Protein AF-Q6Y9U2-F1 (afdb_monomer)

Nearest PDB structures (foldseek):
  5zkt-assembly1_A  TM=9.151E-01  e=1.438E-03  Oryza sativa Japonica Group
  7vp2-assembly1_B  TM=8.831E-01  e=1.770E-03  Arabidopsis thaliana
  7vp4-assembly3_J  TM=8.834E-01  e=1.770E-03  Arabidopsis thaliana
  7vp5-assembly1_B  TM=8.894E-01  e=1.897E-03  Arabidopsis thaliana
  7vp2-assembly1_A  TM=8.794E-01  e=1.770E-03  Arabidopsis thaliana

Structure (mmCIF, N/CA/C/O backbone):
data_AF-Q6Y9U2-F1
#
_entry.id   AF-Q6Y9U2-F1
#
loop_
_atom_site.group_PDB
_atom_site.id
_atom_site.type_symbol
_atom_site.label_atom_id
_atom_site.label_alt_id
_atom_site.label_comp_id
_atom_site.label_asym_id
_atom_site.label_entity_id
_atom_site.label_seq_id
_atom_site.pdbx_PDB_ins_code
_atom_site.Cartn_x
_atom_site.Cartn_y
_atom_site.Cartn_z
_atom_site.occupancy
_atom_site.B_iso_or_equiv
_atom_site.auth_seq_id
_atom_site.auth_comp_id
_atom_site.auth_asym_id
_atom_site.auth_atom_id
_atom_site.pdbx_PDB_model_num
ATOM 1 N N . VAL A 1 1 ? 11.173 -13.363 15.068 1.00 52.00 1 VAL A N 1
ATOM 2 C CA . VAL A 1 1 ? 9.995 -14.254 15.225 1.00 52.00 1 VAL A CA 1
ATOM 3 C C . VAL A 1 1 ? 8.893 -13.441 15.878 1.00 52.00 1 VAL A C 1
ATOM 5 O O . VAL A 1 1 ? 9.216 -12.627 16.733 1.00 52.00 1 VAL A O 1
ATOM 8 N N . THR A 1 2 ? 7.641 -13.560 15.430 1.00 80.56 2 THR A N 1
ATOM 9 C CA . THR A 1 2 ? 6.539 -12.840 16.097 1.00 80.56 2 THR A CA 1
ATOM 10 C C . THR A 1 2 ? 6.141 -13.589 17.365 1.00 80.56 2 THR A C 1
ATOM 12 O O . THR A 1 2 ? 6.376 -14.792 17.447 1.00 80.56 2 THR A O 1
ATOM 15 N N . ALA A 1 3 ? 5.483 -12.927 18.321 1.00 79.12 3 ALA A N 1
ATOM 16 C CA . ALA A 1 3 ? 4.954 -13.583 19.525 1.00 79.12 3 ALA A CA 1
ATOM 17 C C . ALA A 1 3 ? 4.007 -14.772 19.222 1.00 79.12 3 ALA A C 1
ATOM 19 O O . ALA A 1 3 ? 3.714 -15.569 20.103 1.00 79.12 3 ALA A O 1
ATOM 20 N N . ARG A 1 4 ? 3.550 -14.913 17.967 1.00 80.19 4 ARG A N 1
ATOM 21 C CA . ARG A 1 4 ? 2.697 -16.004 17.470 1.00 80.19 4 ARG A CA 1
ATOM 22 C C . ARG A 1 4 ? 3.445 -17.020 16.583 1.00 80.19 4 ARG A C 1
ATOM 24 O O . ARG A 1 4 ? 2.806 -17.770 15.856 1.00 80.19 4 ARG A O 1
ATOM 31 N N . GLY A 1 5 ? 4.781 -17.028 16.610 1.00 86.88 5 GLY A N 1
ATOM 32 C CA . GLY A 1 5 ? 5.630 -17.946 15.840 1.00 86.88 5 GLY A CA 1
ATOM 33 C C . GLY A 1 5 ? 6.149 -17.386 14.503 1.00 86.88 5 GLY A C 1
ATOM 34 O O . GLY A 1 5 ? 6.032 -16.179 14.228 1.00 86.88 5 GLY A O 1
ATOM 35 N N . PRO A 1 6 ? 6.799 -18.234 13.679 1.00 86.38 6 PRO A N 1
ATOM 36 C CA . PRO A 1 6 ? 7.241 -17.885 12.331 1.00 86.38 6 PRO A CA 1
ATOM 37 C C . PRO A 1 6 ? 6.039 -17.555 11.443 1.00 86.38 6 PRO A C 1
ATOM 39 O O . PRO A 1 6 ? 5.098 -18.337 11.342 1.00 86.38 6 PRO A O 1
ATOM 42 N N . ARG A 1 7 ? 6.066 -16.389 10.794 1.00 85.00 7 ARG A N 1
ATOM 43 C CA . ARG A 1 7 ? 5.017 -15.947 9.870 1.00 85.00 7 ARG A CA 1
ATOM 44 C C . ARG A 1 7 ? 5.578 -15.881 8.457 1.00 85.00 7 ARG A C 1
ATOM 46 O O . ARG A 1 7 ? 6.714 -15.439 8.277 1.00 85.00 7 ARG A O 1
ATOM 53 N N . ASP A 1 8 ? 4.780 -16.281 7.470 1.00 85.69 8 ASP A N 1
ATOM 54 C CA . ASP A 1 8 ? 5.116 -16.015 6.073 1.00 85.69 8 ASP A CA 1
ATOM 55 C C . ASP A 1 8 ? 5.157 -14.496 5.845 1.00 85.69 8 ASP A C 1
ATOM 57 O O . ASP A 1 8 ? 4.296 -13.753 6.320 1.00 85.69 8 ASP A O 1
ATOM 61 N N . ARG A 1 9 ? 6.202 -14.041 5.155 1.00 86.94 9 ARG A N 1
ATOM 62 C CA . ARG A 1 9 ? 6.431 -12.628 4.826 1.00 86.94 9 ARG A CA 1
ATOM 63 C C . ARG A 1 9 ? 5.861 -12.255 3.457 1.00 86.94 9 ARG A C 1
ATOM 65 O O . ARG A 1 9 ? 5.911 -11.087 3.082 1.00 86.94 9 ARG A O 1
ATOM 72 N N . ARG A 1 10 ? 5.372 -13.230 2.684 1.00 88.81 10 ARG A N 1
ATOM 73 C CA . ARG A 1 10 ? 4.794 -13.003 1.358 1.00 88.81 10 ARG A CA 1
ATOM 74 C C . ARG A 1 10 ? 3.345 -12.556 1.487 1.00 88.81 10 ARG A C 1
ATOM 76 O O . ARG A 1 10 ? 2.545 -13.186 2.171 1.00 88.81 10 ARG A O 1
ATOM 83 N N . VAL A 1 11 ? 3.001 -11.500 0.764 1.00 87.62 11 VAL A N 1
ATOM 84 C CA . VAL A 1 11 ? 1.619 -11.044 0.626 1.00 87.62 11 VAL A CA 1
ATOM 85 C C . VAL A 1 11 ? 1.103 -11.522 -0.726 1.00 87.62 11 VAL A C 1
ATOM 87 O O . VAL A 1 11 ? 1.713 -11.249 -1.758 1.00 87.62 11 VAL A O 1
ATOM 90 N N . ARG A 1 12 ? -0.009 -12.262 -0.728 1.00 93.44 12 ARG A N 1
ATOM 91 C CA . ARG A 1 12 ? -0.720 -12.639 -1.955 1.00 93.44 12 ARG A CA 1
ATOM 92 C C . ARG A 1 12 ? -1.834 -11.630 -2.189 1.00 93.44 12 ARG A C 1
ATOM 94 O O . ARG A 1 12 ? -2.740 -11.518 -1.370 1.00 93.44 12 ARG A O 1
ATOM 101 N N . LEU A 1 13 ? -1.743 -10.898 -3.292 1.00 89.69 13 LEU A N 1
ATOM 102 C CA . LEU A 1 13 ? -2.754 -9.932 -3.713 1.00 89.69 13 LEU A CA 1
ATOM 103 C C . LEU A 1 13 ? -3.648 -10.560 -4.784 1.00 89.69 13 LEU A C 1
ATOM 105 O O . LEU A 1 13 ? -3.187 -11.386 -5.573 1.00 89.69 13 LEU A O 1
ATOM 109 N N . SER A 1 14 ? -4.920 -10.160 -4.829 1.00 93.62 14 SER A N 1
ATOM 110 C CA . SER A 1 14 ? -5.774 -10.468 -5.979 1.00 93.62 14 SER A CA 1
ATOM 111 C C . SER A 1 14 ? -5.279 -9.717 -7.216 1.00 93.62 14 SER A C 1
ATOM 113 O O . SER A 1 14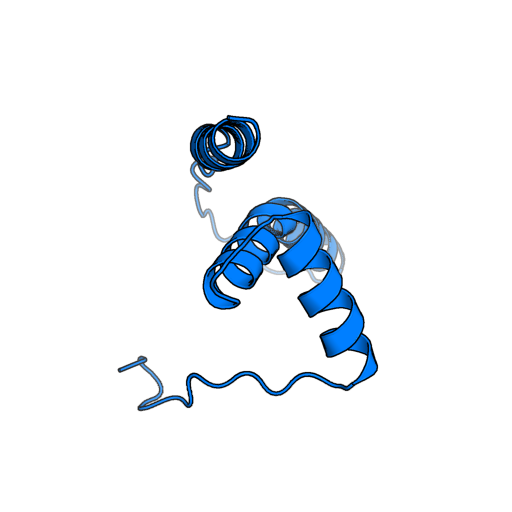 ? -4.592 -8.701 -7.101 1.00 93.62 14 SER A O 1
ATOM 115 N N . ILE A 1 15 ? -5.645 -10.196 -8.406 1.00 91.75 15 ILE A N 1
ATOM 116 C CA . ILE A 1 15 ? -5.192 -9.603 -9.670 1.00 91.75 15 ILE A CA 1
ATOM 117 C C . ILE A 1 15 ? -5.550 -8.114 -9.785 1.00 91.75 15 ILE A C 1
ATOM 119 O O . ILE A 1 15 ? -4.731 -7.307 -10.221 1.00 91.75 15 ILE A O 1
ATOM 123 N N . ASP A 1 16 ? -6.743 -7.729 -9.335 1.00 93.56 16 ASP A N 1
ATOM 124 C CA . ASP A 1 16 ? -7.215 -6.346 -9.416 1.00 93.56 16 ASP A CA 1
ATOM 125 C C . ASP A 1 16 ? -6.482 -5.427 -8.439 1.00 93.56 16 ASP A C 1
ATOM 127 O O . ASP A 1 16 ? -6.147 -4.289 -8.776 1.00 93.56 16 ASP A O 1
ATOM 131 N N . ILE A 1 17 ? -6.188 -5.924 -7.234 1.00 90.69 17 ILE A N 1
ATOM 132 C CA . ILE A 1 17 ? -5.425 -5.174 -6.231 1.00 90.69 17 ILE A CA 1
ATOM 133 C C . ILE A 1 17 ? -3.965 -5.065 -6.666 1.00 90.69 17 ILE A C 1
ATOM 135 O O . ILE A 1 17 ? -3.383 -3.990 -6.547 1.00 90.69 17 ILE A O 1
ATOM 139 N N . ALA A 1 18 ? -3.390 -6.132 -7.226 1.00 91.00 18 ALA A N 1
ATOM 140 C CA . ALA A 1 18 ? -2.025 -6.133 -7.739 1.00 91.00 18 ALA A CA 1
ATOM 141 C C . ALA A 1 18 ? -1.827 -5.056 -8.817 1.00 91.00 18 ALA A C 1
ATOM 143 O O . ALA A 1 18 ? -0.863 -4.301 -8.740 1.00 91.00 18 ALA A O 1
ATOM 144 N N . LYS A 1 19 ? -2.768 -4.905 -9.762 1.00 92.25 19 LYS A N 1
ATOM 145 C CA . LYS A 1 19 ? -2.714 -3.843 -10.786 1.00 92.25 19 LYS A CA 1
ATOM 146 C C . LYS A 1 19 ? -2.658 -2.442 -10.173 1.00 92.25 19 LYS A C 1
ATOM 148 O O . LYS A 1 19 ? -1.816 -1.637 -10.557 1.00 92.25 19 LYS A O 1
ATOM 153 N N . LYS A 1 20 ? -3.531 -2.158 -9.200 1.00 90.19 20 LYS A N 1
ATOM 154 C CA . LYS A 1 20 ? -3.555 -0.862 -8.499 1.00 90.19 20 LYS A CA 1
ATOM 155 C C . LYS A 1 20 ? -2.284 -0.638 -7.678 1.00 90.19 20 LYS A C 1
ATOM 157 O O . LYS A 1 20 ? -1.769 0.472 -7.636 1.00 90.19 20 LYS A O 1
ATOM 162 N N . PHE A 1 21 ? -1.783 -1.695 -7.046 1.00 90.31 21 PHE A N 1
ATOM 163 C CA . PHE A 1 21 ? -0.579 -1.660 -6.228 1.00 90.31 21 PHE A CA 1
ATOM 164 C C . PHE A 1 21 ? 0.678 -1.376 -7.057 1.00 90.31 21 PHE A C 1
ATOM 166 O O . PHE A 1 21 ? 1.443 -0.487 -6.697 1.00 90.31 21 PHE A O 1
ATOM 173 N N . PHE A 1 22 ? 0.875 -2.078 -8.177 1.00 88.50 22 PHE A N 1
ATOM 174 C CA . PHE A 1 22 ? 2.023 -1.834 -9.053 1.00 88.50 22 PHE A CA 1
ATOM 175 C C . PHE A 1 22 ? 1.931 -0.473 -9.746 1.00 88.50 22 PHE A C 1
ATOM 177 O O . PHE A 1 22 ? 2.924 0.239 -9.784 1.00 88.50 22 PHE A O 1
ATOM 184 N N . GLY A 1 23 ? 0.734 -0.033 -10.155 1.00 90.19 23 GLY A N 1
ATOM 185 C CA . GLY A 1 23 ? 0.556 1.333 -10.663 1.00 90.19 23 GLY A CA 1
ATOM 186 C C . GLY A 1 23 ? 0.916 2.410 -9.630 1.00 90.19 23 GLY A C 1
ATOM 187 O O . GLY A 1 23 ? 1.521 3.423 -9.971 1.00 90.19 23 GLY A O 1
ATOM 188 N N . LEU A 1 24 ? 0.603 2.181 -8.349 1.00 87.00 24 LEU A N 1
ATOM 189 C CA . LEU A 1 24 ? 1.040 3.056 -7.260 1.00 87.00 24 LEU A CA 1
ATOM 190 C C . LEU A 1 24 ? 2.561 2.997 -7.056 1.00 87.00 24 LEU A C 1
ATOM 192 O O . LEU A 1 24 ? 3.178 4.032 -6.827 1.00 87.00 24 LEU A O 1
ATOM 196 N N . GLN A 1 25 ? 3.164 1.809 -7.138 1.00 87.94 25 GLN A N 1
ATOM 197 C CA . GLN A 1 25 ? 4.613 1.634 -7.036 1.00 87.94 25 GLN A CA 1
ATOM 198 C C . GLN A 1 25 ? 5.351 2.411 -8.136 1.00 87.94 25 GLN A C 1
ATOM 200 O O . GLN A 1 25 ? 6.304 3.125 -7.824 1.00 87.94 25 GLN A O 1
ATOM 205 N N . ASP A 1 26 ? 4.876 2.322 -9.379 1.00 88.12 26 ASP A N 1
ATOM 206 C CA . ASP A 1 26 ? 5.442 3.033 -10.528 1.00 88.12 26 ASP A CA 1
ATOM 207 C C . ASP A 1 26 ? 5.279 4.550 -10.377 1.00 88.12 26 ASP A C 1
ATOM 209 O O . ASP A 1 26 ? 6.224 5.305 -10.592 1.00 88.12 26 ASP A O 1
ATOM 213 N N . MET A 1 27 ? 4.104 5.00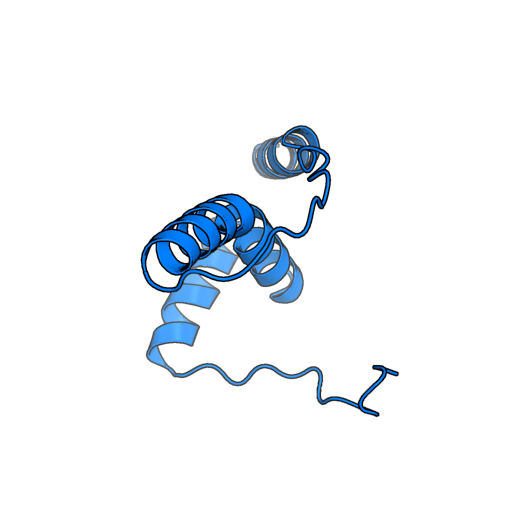6 -9.928 1.00 85.62 27 MET A N 1
ATOM 214 C CA . MET A 1 27 ? 3.833 6.429 -9.692 1.00 85.62 27 MET A CA 1
ATOM 215 C C . MET A 1 27 ? 4.699 7.019 -8.571 1.00 85.62 27 MET A C 1
ATOM 217 O O . MET A 1 27 ? 5.079 8.186 -8.632 1.00 85.62 27 MET A O 1
ATOM 221 N N . LEU A 1 28 ? 5.003 6.226 -7.543 1.00 84.12 28 LEU A N 1
ATOM 222 C CA . LEU A 1 28 ? 5.890 6.625 -6.450 1.00 84.12 28 LEU A CA 1
ATOM 223 C C . LEU A 1 28 ? 7.375 6.424 -6.787 1.00 84.12 28 LEU A C 1
ATOM 225 O O . LEU A 1 28 ? 8.223 6.846 -6.007 1.00 84.12 28 LEU A O 1
ATOM 229 N N . GLY A 1 29 ? 7.708 5.778 -7.911 1.00 84.88 29 GLY A N 1
ATOM 230 C CA . GLY A 1 29 ? 9.091 5.494 -8.305 1.00 84.88 29 GLY A CA 1
ATOM 231 C C . GLY A 1 29 ? 9.812 4.524 -7.363 1.00 84.88 29 GLY A C 1
ATOM 232 O O . GLY A 1 29 ? 11.034 4.584 -7.215 1.00 84.88 29 GLY A O 1
ATOM 233 N N . PHE A 1 30 ? 9.079 3.647 -6.672 1.00 84.75 30 PHE A N 1
ATOM 234 C CA . PHE A 1 30 ? 9.677 2.725 -5.712 1.00 84.75 30 PHE A CA 1
ATOM 235 C C . PHE A 1 30 ? 10.199 1.450 -6.379 1.00 84.75 30 PHE A C 1
ATOM 237 O O . PHE A 1 30 ? 9.459 0.684 -6.985 1.00 84.75 30 PHE A O 1
ATOM 244 N N . ASP A 1 31 ? 11.476 1.153 -6.145 1.00 83.38 31 ASP A N 1
ATOM 245 C CA . ASP A 1 31 ? 12.123 -0.086 -6.600 1.00 83.38 31 ASP A CA 1
ATOM 246 C C . ASP A 1 31 ? 11.627 -1.337 -5.842 1.00 83.38 31 ASP A C 1
ATOM 248 O O . ASP A 1 31 ? 11.605 -2.450 -6.363 1.00 83.38 31 ASP A O 1
ATOM 252 N N . LYS A 1 32 ? 11.172 -1.165 -4.592 1.00 86.44 32 LYS A N 1
ATOM 253 C CA . LYS A 1 32 ? 10.737 -2.268 -3.723 1.00 86.44 32 LYS A CA 1
ATOM 254 C C . LYS A 1 32 ? 9.294 -2.100 -3.274 1.00 86.44 32 LYS A C 1
ATOM 256 O O . LYS A 1 32 ? 8.967 -1.129 -2.595 1.00 86.44 32 LYS A O 1
ATOM 261 N N . ALA A 1 33 ? 8.486 -3.134 -3.504 1.00 84.56 33 ALA A N 1
ATOM 262 C CA . ALA A 1 33 ? 7.098 -3.224 -3.047 1.00 84.56 33 ALA A CA 1
ATOM 263 C C . ALA A 1 33 ? 6.930 -2.998 -1.530 1.00 84.56 33 ALA A C 1
ATOM 265 O O . ALA A 1 33 ? 5.923 -2.447 -1.093 1.00 84.56 33 ALA A O 1
ATOM 266 N N . SER A 1 34 ? 7.921 -3.373 -0.711 1.00 86.81 34 SER A N 1
ATOM 267 C CA . SER A 1 34 ? 7.880 -3.129 0.737 1.00 86.81 34 SER A CA 1
ATOM 268 C C . SER A 1 34 ? 7.766 -1.639 1.075 1.00 86.81 34 SER A C 1
ATOM 270 O O . SER A 1 34 ? 6.989 -1.285 1.951 1.00 86.81 34 SER A O 1
ATOM 272 N N . LYS A 1 35 ? 8.451 -0.762 0.325 1.00 86.12 35 LYS A N 1
ATOM 273 C CA . LYS A 1 35 ? 8.384 0.694 0.530 1.00 86.12 35 LYS A CA 1
ATOM 274 C C . LYS A 1 35 ? 7.004 1.253 0.186 1.00 86.12 35 LYS A C 1
ATOM 276 O O . LYS A 1 35 ? 6.500 2.115 0.895 1.00 86.12 35 LYS A O 1
ATOM 281 N N . THR A 1 36 ? 6.367 0.726 -0.861 1.00 89.12 36 THR A N 1
ATOM 282 C CA . THR A 1 36 ? 4.989 1.088 -1.224 1.00 89.12 36 THR A CA 1
ATOM 283 C C . THR A 1 36 ? 4.006 0.707 -0.120 1.00 89.12 36 THR A C 1
ATOM 285 O O . THR A 1 36 ? 3.119 1.492 0.207 1.00 89.12 36 THR A O 1
ATOM 288 N N . ILE A 1 37 ? 4.170 -0.479 0.478 1.00 88.12 37 ILE A N 1
ATOM 289 C CA . ILE A 1 37 ? 3.353 -0.930 1.615 1.00 88.12 37 ILE A CA 1
ATOM 290 C C . ILE A 1 37 ? 3.585 -0.028 2.833 1.00 88.12 37 ILE A C 1
ATOM 292 O O . ILE A 1 37 ? 2.613 0.419 3.434 1.00 88.12 37 ILE A O 1
ATOM 296 N N . ASP A 1 38 ? 4.838 0.281 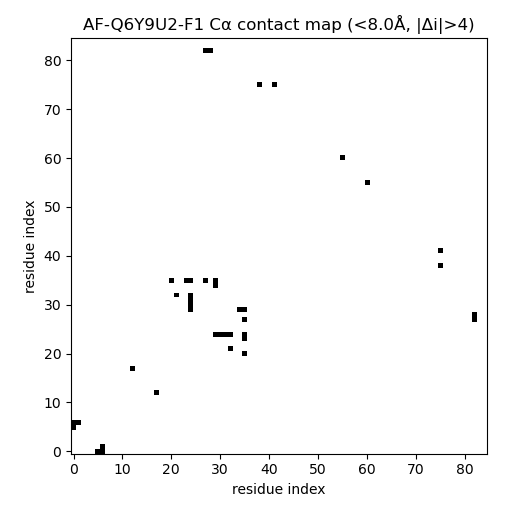3.173 1.00 85.75 38 ASP A N 1
ATOM 297 C CA . ASP A 1 38 ? 5.168 1.157 4.307 1.00 85.75 38 ASP A CA 1
ATOM 298 C C . ASP A 1 38 ? 4.590 2.568 4.122 1.00 85.75 38 ASP A C 1
ATOM 300 O O . ASP A 1 38 ? 4.037 3.154 5.059 1.00 85.75 38 ASP A O 1
ATOM 304 N N . TRP A 1 39 ? 4.640 3.092 2.895 1.00 86.88 39 TRP A N 1
ATOM 305 C CA . TRP A 1 39 ? 4.012 4.360 2.535 1.00 86.88 39 TRP A CA 1
ATOM 306 C C . TRP A 1 39 ? 2.488 4.298 2.668 1.00 86.88 39 TRP A C 1
ATOM 308 O O . TRP A 1 39 ? 1.889 5.188 3.271 1.00 86.88 39 TRP A O 1
ATOM 318 N N . LEU A 1 40 ? 1.858 3.231 2.163 1.00 87.69 40 LEU A N 1
ATOM 319 C CA . LEU A 1 40 ? 0.411 3.042 2.256 1.00 87.69 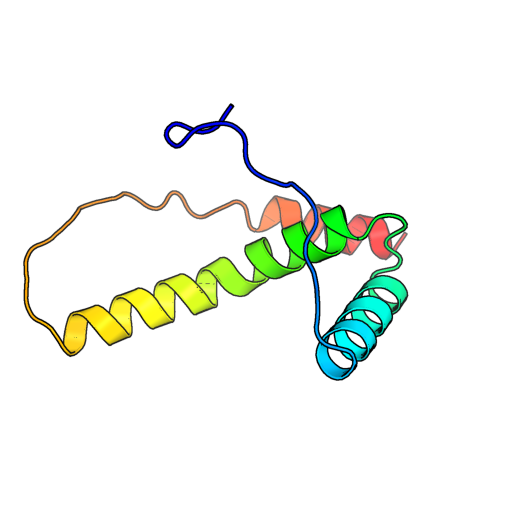40 LEU A CA 1
ATOM 320 C C . LEU A 1 40 ? -0.034 2.950 3.718 1.00 87.69 40 LEU A C 1
ATOM 322 O O . LEU A 1 40 ? -1.000 3.605 4.104 1.00 87.69 40 LEU A O 1
ATOM 326 N N . LEU A 1 41 ? 0.688 2.185 4.540 1.00 84.19 41 LEU A N 1
ATOM 327 C CA . LEU A 1 41 ? 0.441 2.082 5.975 1.00 84.19 41 LEU A CA 1
ATOM 328 C C . LEU A 1 41 ? 0.593 3.445 6.642 1.00 84.19 41 LEU A C 1
ATOM 330 O O . LEU A 1 41 ? -0.301 3.861 7.362 1.00 84.19 41 LEU A O 1
ATOM 334 N N . THR A 1 42 ? 1.655 4.190 6.342 1.00 83.44 42 THR A N 1
ATOM 335 C CA . THR A 1 42 ? 1.886 5.513 6.939 1.00 83.44 42 THR A CA 1
ATOM 336 C C . THR A 1 42 ? 0.825 6.532 6.534 1.00 83.44 42 THR A C 1
ATOM 338 O O . THR A 1 42 ? 0.334 7.266 7.387 1.00 83.44 42 THR A O 1
ATOM 341 N N . LYS A 1 43 ? 0.406 6.549 5.263 1.00 81.12 43 LYS A N 1
ATOM 342 C CA . LYS A 1 43 ? -0.637 7.461 4.776 1.00 81.12 43 LYS A CA 1
ATOM 343 C C . LYS A 1 43 ? -2.027 7.095 5.297 1.00 81.12 43 LYS A C 1
ATOM 345 O O . LYS A 1 43 ? -2.863 7.978 5.458 1.00 81.12 43 LYS A O 1
ATOM 350 N N . SER A 1 44 ? -2.269 5.810 5.547 1.00 80.62 44 SER A N 1
ATOM 351 C CA . SER A 1 44 ? -3.540 5.313 6.076 1.00 80.62 44 SER A CA 1
ATOM 352 C C . SER A 1 44 ? -3.632 5.342 7.601 1.00 80.62 44 SER A C 1
ATOM 354 O O . SER A 1 44 ? -4.739 5.179 8.098 1.00 80.62 44 SER A O 1
ATOM 356 N N . LYS A 1 45 ? -2.545 5.611 8.347 1.00 78.06 45 LYS A N 1
ATOM 357 C CA . LYS A 1 45 ? -2.576 5.741 9.821 1.00 78.06 45 LYS A CA 1
ATOM 358 C C . LYS A 1 45 ? -3.676 6.692 10.293 1.00 78.06 45 LYS A C 1
ATOM 360 O O . LYS A 1 45 ? -4.499 6.279 11.097 1.00 78.06 45 LYS A O 1
ATOM 365 N N . SER A 1 46 ? -3.770 7.890 9.709 1.00 70.00 46 SER A N 1
ATOM 366 C CA . SER A 1 46 ? -4.816 8.858 10.071 1.00 70.00 46 SER A CA 1
ATOM 367 C C . SER A 1 46 ? -6.225 8.344 9.757 1.00 70.00 46 SER A C 1
ATOM 3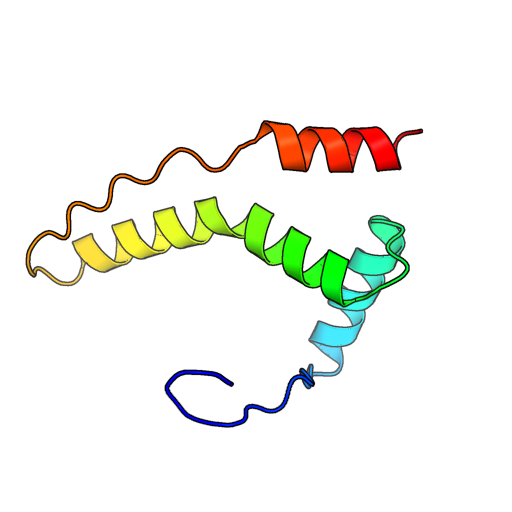69 O O . SER A 1 46 ? -7.138 8.491 10.557 1.00 70.00 46 SER A O 1
ATOM 371 N N . ALA A 1 47 ? -6.406 7.666 8.619 1.00 69.81 47 ALA A N 1
ATOM 372 C CA . ALA A 1 47 ? -7.693 7.075 8.251 1.00 69.81 47 ALA A CA 1
ATOM 373 C C . ALA A 1 47 ? -8.081 5.886 9.153 1.00 69.81 47 ALA A C 1
ATOM 375 O O . ALA A 1 47 ? -9.263 5.661 9.403 1.00 69.81 47 ALA A O 1
ATOM 376 N N . ILE A 1 48 ? -7.100 5.115 9.631 1.00 73.06 48 ILE A N 1
ATOM 377 C CA . ILE A 1 48 ? -7.300 4.003 10.569 1.00 73.06 48 ILE A CA 1
ATOM 378 C C . ILE A 1 48 ? -7.640 4.541 11.962 1.00 73.06 48 ILE A C 1
ATOM 380 O O . ILE A 1 48 ? -8.540 4.000 12.599 1.00 73.06 48 ILE A O 1
ATOM 384 N N . GLU A 1 49 ? -6.977 5.604 12.416 1.00 72.00 49 GLU A N 1
ATOM 385 C CA . GLU A 1 49 ? -7.292 6.297 13.673 1.00 72.00 49 GLU A CA 1
ATOM 386 C C . GLU A 1 49 ? -8.716 6.871 13.649 1.00 72.00 49 GLU A C 1
ATOM 388 O O . GLU A 1 49 ? -9.503 6.601 14.559 1.00 72.00 49 GLU A O 1
ATOM 393 N N . ASP A 1 50 ? -9.103 7.542 12.560 1.00 67.25 50 ASP A N 1
ATOM 394 C CA . ASP A 1 50 ? -10.469 8.045 12.366 1.00 67.25 50 ASP A CA 1
ATOM 395 C C . ASP A 1 50 ? -11.512 6.915 12.374 1.00 67.25 50 ASP A C 1
ATOM 397 O O . ASP A 1 50 ? -12.601 7.054 12.940 1.00 67.25 50 ASP A O 1
ATOM 401 N N . LEU A 1 51 ? -11.203 5.775 11.749 1.00 66.50 51 LEU A N 1
ATOM 402 C CA . LEU A 1 51 ? -12.079 4.602 11.758 1.00 66.50 51 LEU A CA 1
ATOM 403 C C . LEU A 1 51 ? -12.168 3.956 13.144 1.00 66.50 51 LE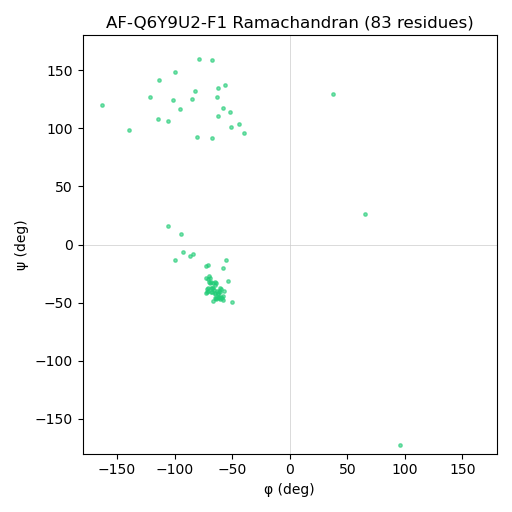U A C 1
ATOM 405 O O . LEU A 1 51 ? -13.263 3.573 13.553 1.00 66.50 51 LEU A O 1
ATOM 409 N N . ALA A 1 52 ? -11.060 3.854 13.878 1.00 69.94 52 ALA A N 1
ATOM 410 C CA . ALA A 1 52 ? -11.042 3.314 15.235 1.00 69.94 52 ALA A CA 1
ATOM 411 C C . ALA A 1 52 ? -11.894 4.174 16.183 1.00 69.94 52 ALA A C 1
ATOM 413 O O . ALA A 1 52 ? -12.710 3.641 16.940 1.00 69.94 52 ALA A O 1
ATOM 414 N N . HIS A 1 53 ? -11.799 5.502 16.075 1.00 61.00 53 HIS A N 1
ATOM 415 C CA . HIS A 1 53 ? -12.658 6.420 16.823 1.00 61.00 53 HIS A CA 1
ATOM 416 C C . HIS A 1 53 ? -14.142 6.253 16.463 1.00 61.00 53 HIS A C 1
ATOM 418 O O . HIS A 1 53 ? -14.970 6.105 17.361 1.00 61.00 53 HIS A O 1
ATOM 424 N N . LYS A 1 54 ? -14.482 6.146 15.171 1.00 58.59 54 LYS A N 1
ATOM 425 C CA . LYS A 1 54 ? -15.869 5.911 14.724 1.00 58.59 54 LYS A CA 1
ATOM 426 C C . LYS A 1 54 ? -16.439 4.555 15.150 1.00 58.59 54 LYS A C 1
ATOM 428 O O . LYS A 1 54 ? -17.638 4.454 15.395 1.00 58.59 54 LYS A O 1
ATOM 433 N N . GLN A 1 55 ? -15.615 3.510 15.251 1.00 55.66 55 GLN A N 1
ATOM 434 C CA . GLN A 1 55 ? -16.065 2.215 15.777 1.00 55.66 55 GLN A CA 1
ATOM 435 C C . GLN A 1 55 ? -16.288 2.243 17.294 1.00 55.66 55 GLN A C 1
ATOM 437 O O . GLN A 1 55 ? -17.176 1.548 17.787 1.00 55.66 55 GLN A O 1
ATOM 442 N N . THR A 1 56 ? -15.552 3.089 18.019 1.00 52.56 56 THR A N 1
ATOM 443 C CA . THR A 1 56 ? -15.727 3.271 19.469 1.00 52.56 56 THR A CA 1
ATOM 444 C C . THR A 1 56 ? -17.054 3.973 19.800 1.00 52.56 56 THR A C 1
ATOM 446 O O . THR A 1 56 ? -17.662 3.684 20.827 1.00 52.56 56 THR A O 1
ATOM 449 N N . GLU A 1 57 ? -17.574 4.823 18.908 1.00 53.50 57 GLU A N 1
ATOM 450 C CA . GLU A 1 57 ? -18.901 5.447 19.071 1.00 53.50 57 GLU A CA 1
ATOM 451 C C . GLU A 1 57 ? -20.075 4.466 18.887 1.00 53.50 57 GLU A C 1
ATOM 453 O O . GLU A 1 57 ? -21.185 4.749 19.335 1.00 53.50 57 GLU A O 1
ATOM 458 N N . GLN A 1 58 ? -19.853 3.297 18.272 1.00 49.62 58 GLN A N 1
ATOM 459 C CA . GLN A 1 58 ? -20.900 2.285 18.066 1.00 49.62 58 GLN A CA 1
ATOM 460 C C . GLN A 1 58 ? -20.872 1.142 19.088 1.00 49.62 58 GLN A C 1
ATOM 462 O O . GLN A 1 58 ? -21.841 0.388 19.181 1.00 49.62 58 GLN A O 1
ATOM 467 N N . GLN A 1 59 ? -19.800 0.999 19.872 1.00 43.03 59 GLN A N 1
ATOM 468 C CA . GLN A 1 59 ? -19.693 -0.023 20.914 1.00 43.03 59 GLN A CA 1
ATOM 469 C C . GLN A 1 59 ? -19.027 0.574 22.151 1.00 43.03 59 GLN A C 1
ATOM 471 O O . GLN A 1 59 ? -17.807 0.682 22.236 1.00 43.03 59 GLN A O 1
ATOM 476 N N . GLY A 1 60 ? -19.841 0.969 23.130 1.00 50.44 60 GLY A N 1
ATOM 477 C CA . GLY A 1 60 ? -19.331 1.434 24.410 1.00 50.44 60 GLY A CA 1
ATOM 478 C C . GLY A 1 60 ? -18.563 0.332 25.140 1.00 50.44 60 GLY A C 1
ATOM 479 O O . GLY A 1 60 ? -19.185 -0.601 25.637 1.00 50.44 60 GLY A O 1
ATOM 480 N N . PHE A 1 61 ? -17.237 0.473 25.262 1.00 36.72 61 PHE A N 1
ATOM 481 C CA . PHE A 1 61 ? -16.478 0.034 26.438 1.00 36.72 61 PHE A CA 1
ATOM 482 C C . PHE A 1 61 ? -15.072 0.671 26.517 1.00 36.72 61 PHE A C 1
ATOM 484 O O . PHE A 1 61 ? -14.246 0.480 25.634 1.00 36.72 61 PHE A O 1
ATOM 491 N N . VAL A 1 62 ? -14.867 1.400 27.624 1.00 40.75 62 VAL A N 1
ATOM 492 C CA . VAL A 1 62 ? -13.661 1.772 28.403 1.00 40.75 62 VAL A CA 1
ATOM 493 C C . VAL A 1 62 ? -12.331 2.093 27.696 1.00 40.75 62 VAL A C 1
ATOM 495 O O . VAL A 1 62 ? -11.760 1.328 26.930 1.00 40.75 62 VAL A O 1
ATOM 498 N N . GLN A 1 63 ? -11.804 3.251 28.104 1.00 45.44 63 GLN A N 1
ATOM 499 C CA . GLN A 1 63 ? -10.608 3.935 27.630 1.00 45.44 63 GLN A CA 1
ATOM 500 C C . GLN A 1 63 ? -9.315 3.115 27.697 1.00 45.44 63 GLN A C 1
ATOM 502 O O . GLN A 1 63 ? -8.967 2.547 28.731 1.00 45.44 63 GLN A O 1
ATOM 507 N N . VAL A 1 64 ? -8.528 3.218 26.626 1.00 43.09 64 VAL A N 1
ATOM 508 C CA . VAL A 1 64 ? -7.075 3.077 26.678 1.00 43.09 64 VAL A CA 1
ATOM 509 C C . VAL A 1 64 ? -6.488 4.434 26.305 1.00 43.09 64 VAL A C 1
ATOM 511 O O . VAL A 1 64 ? -6.563 4.870 25.159 1.00 43.09 64 VAL A O 1
ATOM 514 N N . THR A 1 65 ? -5.924 5.124 27.293 1.00 48.69 65 THR A N 1
ATOM 515 C CA . THR A 1 65 ? -5.037 6.264 27.069 1.00 48.69 65 THR A CA 1
ATOM 516 C C . THR A 1 65 ? -3.756 5.742 26.426 1.00 48.69 65 THR A C 1
ATOM 518 O O . THR A 1 65 ? -2.826 5.332 27.119 1.00 48.69 65 THR A O 1
ATOM 521 N N . THR A 1 66 ? -3.694 5.719 25.100 1.00 43.94 66 THR A N 1
ATOM 522 C CA . THR A 1 66 ? -2.406 5.686 24.408 1.00 43.94 66 THR A CA 1
ATOM 523 C C . THR A 1 66 ? -2.179 7.058 23.829 1.00 43.94 66 THR A C 1
ATOM 525 O O . THR A 1 66 ? -2.828 7.447 22.864 1.00 43.94 66 THR A O 1
ATOM 528 N N . ASN A 1 67 ? -1.267 7.785 24.466 1.00 48.91 67 ASN A N 1
ATOM 529 C CA . ASN A 1 67 ? -0.634 8.965 23.911 1.00 48.91 67 ASN A CA 1
ATOM 530 C C . ASN A 1 67 ? -0.098 8.582 22.527 1.00 48.91 67 ASN A C 1
ATOM 532 O O . ASN A 1 67 ? 0.914 7.891 22.420 1.00 48.91 67 ASN A O 1
ATOM 536 N N . VAL A 1 68 ? -0.817 8.967 21.476 1.00 51.47 68 VAL A N 1
ATOM 537 C CA . VAL A 1 68 ? -0.316 8.872 20.111 1.00 51.47 68 VAL A CA 1
ATOM 538 C C . VAL A 1 68 ? 0.570 10.091 19.937 1.00 51.47 68 VAL A C 1
ATOM 540 O O . VAL A 1 68 ? 0.103 11.195 19.660 1.00 51.47 68 VAL A O 1
ATOM 543 N N . GLU A 1 69 ? 1.862 9.908 20.204 1.00 47.78 69 GLU A N 1
ATOM 544 C CA . GLU A 1 69 ? 2.875 10.824 19.700 1.00 47.78 69 GLU A CA 1
ATOM 545 C C . GLU A 1 69 ? 2.635 10.953 18.199 1.00 47.78 69 GLU A C 1
ATOM 547 O O . GLU A 1 69 ? 2.715 9.966 17.467 1.00 47.78 69 GLU A O 1
ATOM 552 N N . ASN A 1 70 ? 2.242 12.159 17.780 1.00 48.97 70 ASN A N 1
ATOM 553 C CA . ASN A 1 70 ? 2.010 12.528 16.393 1.00 48.97 70 ASN A CA 1
ATOM 554 C C . ASN A 1 70 ? 3.158 11.981 15.540 1.00 48.97 70 ASN A C 1
ATOM 556 O O . ASN A 1 70 ? 4.273 12.503 15.588 1.00 48.97 70 ASN A O 1
ATOM 560 N N . GLY A 1 71 ? 2.891 10.893 14.812 1.00 50.03 71 GLY A N 1
ATOM 561 C CA . GLY A 1 71 ? 3.876 10.249 13.960 1.00 50.03 71 GLY A CA 1
ATOM 562 C C . GLY A 1 71 ? 4.384 11.264 12.948 1.00 50.03 71 GLY A C 1
ATOM 563 O O . GLY A 1 71 ? 3.598 11.791 12.165 1.00 50.03 71 GLY A O 1
ATOM 564 N N . ASP A 1 72 ? 5.682 11.548 13.030 1.00 52.28 72 ASP A N 1
ATOM 565 C CA . ASP A 1 72 ? 6.421 12.585 12.315 1.00 52.28 72 ASP A CA 1
ATOM 566 C C . ASP A 1 72 ? 5.981 12.740 10.847 1.00 52.28 72 ASP A C 1
ATOM 568 O O . ASP A 1 72 ? 6.454 12.053 9.939 1.00 52.28 72 ASP A O 1
ATOM 572 N N . LEU A 1 73 ? 5.084 13.701 10.599 1.00 55.38 73 LEU A N 1
ATOM 573 C CA . LEU A 1 73 ? 4.700 14.137 9.254 1.00 55.38 73 LEU A CA 1
ATOM 574 C C . LEU A 1 73 ? 5.933 14.635 8.466 1.00 55.38 73 LEU A C 1
ATOM 576 O O . LEU A 1 73 ? 5.935 14.650 7.234 1.00 55.38 73 LEU A O 1
ATOM 580 N N . GLY A 1 74 ? 7.017 14.989 9.164 1.00 58.81 74 GLY A N 1
ATOM 581 C CA . GLY A 1 74 ? 8.292 15.363 8.572 1.00 58.81 74 GLY A CA 1
ATOM 582 C C . GLY A 1 74 ? 8.969 14.228 7.804 1.00 58.81 74 GLY A C 1
ATOM 583 O O . GLY A 1 74 ? 9.603 14.504 6.787 1.00 58.81 74 GLY A O 1
ATOM 584 N N . GLU A 1 75 ? 8.823 12.964 8.210 1.00 61.44 75 GLU A N 1
ATOM 585 C CA . GLU A 1 75 ? 9.474 11.832 7.534 1.00 61.44 75 GLU A CA 1
ATOM 586 C C . GLU A 1 75 ? 8.812 11.522 6.185 1.00 61.44 75 GLU A C 1
ATOM 588 O O . GLU A 1 75 ? 9.496 11.356 5.172 1.00 61.44 75 GLU A O 1
ATOM 593 N N . VAL A 1 76 ? 7.477 11.560 6.129 1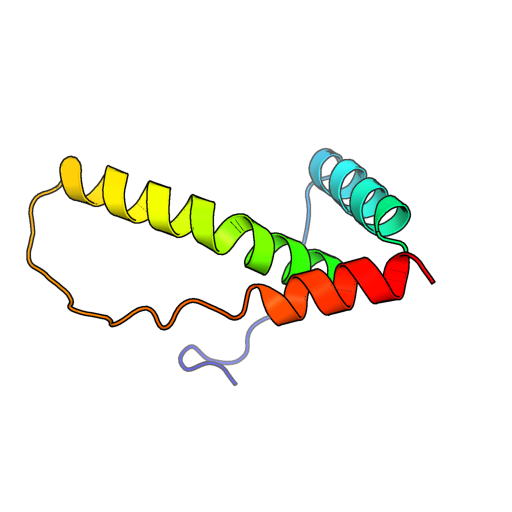.00 59.59 76 VAL A N 1
ATOM 594 C CA . VAL A 1 76 ? 6.733 11.417 4.867 1.00 59.59 76 VAL A CA 1
ATOM 595 C C . VAL A 1 76 ? 6.975 12.592 3.924 1.00 59.59 76 VAL A C 1
ATOM 597 O O . VAL A 1 76 ? 7.115 12.378 2.719 1.00 59.59 76 VAL A O 1
ATOM 600 N N . GLU A 1 77 ? 7.091 13.821 4.438 1.00 62.25 77 GLU A N 1
ATOM 601 C CA . GLU A 1 77 ? 7.463 14.966 3.601 1.00 62.25 77 GLU A CA 1
ATOM 602 C C . GLU A 1 77 ? 8.920 14.923 3.126 1.00 62.25 77 GLU A C 1
ATOM 604 O O . GLU A 1 77 ? 9.218 15.423 2.040 1.00 62.25 77 GLU A O 1
ATOM 609 N N . LYS A 1 78 ? 9.846 14.367 3.914 1.00 65.81 78 LYS A N 1
ATOM 610 C CA . LYS A 1 78 ? 11.231 14.130 3.475 1.00 65.81 78 LYS A CA 1
ATOM 611 C C . LYS A 1 78 ? 11.256 13.104 2.347 1.00 65.81 78 LYS A C 1
ATOM 613 O O . LYS A 1 78 ? 11.844 13.388 1.310 1.00 65.81 78 LYS A O 1
ATOM 618 N N . PHE A 1 79 ? 10.524 11.997 2.488 1.00 66.25 79 PHE A N 1
ATOM 619 C CA . PHE A 1 79 ? 10.366 11.001 1.424 1.00 66.25 79 PHE A CA 1
ATOM 620 C C . PHE A 1 79 ? 9.750 11.597 0.151 1.00 66.25 79 PHE A C 1
ATOM 622 O O . PHE A 1 79 ? 10.259 11.378 -0.945 1.00 66.25 79 PHE A O 1
ATOM 629 N N . ALA A 1 80 ? 8.684 12.391 0.280 1.00 66.00 80 ALA A N 1
ATOM 630 C CA . ALA A 1 80 ? 8.046 13.045 -0.862 1.00 66.00 80 ALA A CA 1
ATOM 631 C C . ALA A 1 80 ? 8.951 14.101 -1.525 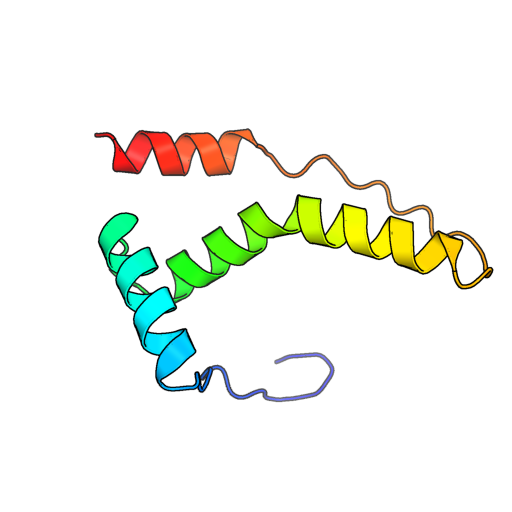1.00 66.00 80 ALA A C 1
ATOM 633 O O . ALA A 1 80 ? 8.891 14.284 -2.741 1.00 66.00 80 ALA A O 1
ATOM 634 N N . ARG A 1 81 ? 9.794 14.791 -0.744 1.00 69.25 81 ARG A N 1
ATOM 635 C CA . ARG A 1 81 ? 10.805 15.725 -1.262 1.00 69.25 81 ARG A CA 1
ATOM 636 C C . ARG A 1 81 ? 11.953 15.011 -1.966 1.00 69.25 81 ARG A C 1
ATOM 638 O O . ARG A 1 81 ? 12.416 15.516 -2.981 1.00 69.25 81 ARG A O 1
ATOM 645 N N . GLU A 1 82 ? 12.381 13.858 -1.467 1.00 67.69 82 GLU A N 1
ATOM 646 C CA . GLU A 1 82 ? 13.451 13.062 -2.074 1.00 67.69 82 GLU A CA 1
ATOM 647 C C . GLU A 1 82 ? 13.036 12.456 -3.418 1.00 67.69 82 GLU A C 1
ATOM 649 O O . GLU A 1 82 ? 13.844 12.399 -4.333 1.00 67.69 82 GLU A O 1
ATOM 654 N N . LEU A 1 83 ? 11.756 12.118 -3.587 1.00 61.28 83 LEU A N 1
ATOM 655 C CA . LEU A 1 83 ? 11.203 11.692 -4.878 1.00 61.28 83 LEU A CA 1
ATOM 656 C C . LEU A 1 83 ? 11.041 12.833 -5.896 1.00 61.28 83 LEU A C 1
ATOM 658 O O . LEU A 1 83 ? 10.874 12.575 -7.084 1.00 61.28 83 LEU A O 1
ATOM 662 N N . ARG A 1 84 ? 11.044 14.094 -5.446 1.00 62.38 84 ARG A N 1
ATOM 663 C CA . ARG A 1 84 ? 10.927 15.281 -6.312 1.00 62.38 84 ARG A CA 1
ATOM 664 C C . ARG A 1 84 ? 12.300 15.863 -6.694 1.00 62.38 84 ARG A C 1
ATOM 666 O O . ARG A 1 84 ? 12.352 16.972 -7.225 1.00 62.38 84 ARG A O 1
ATOM 673 N N . ARG A 1 85 ? 13.391 15.160 -6.386 1.00 55.06 85 ARG A N 1
ATOM 674 C CA . ARG A 1 85 ? 14.769 15.553 -6.694 1.00 55.06 85 ARG A CA 1
ATOM 675 C C . ARG A 1 85 ? 15.350 14.647 -7.771 1.00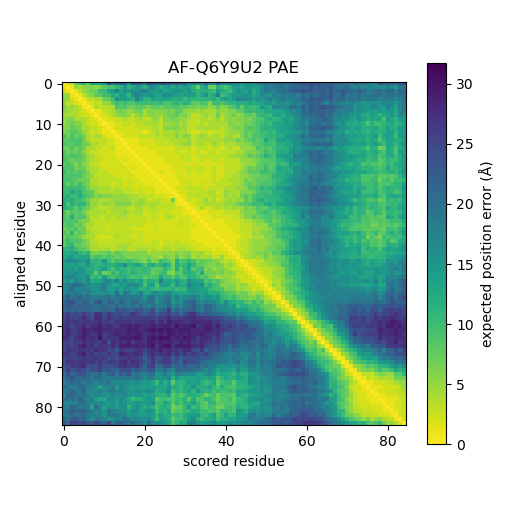 55.06 85 ARG A C 1
ATOM 677 O O . ARG A 1 85 ? 16.090 15.198 -8.612 1.00 55.06 85 ARG A O 1
#

Radius of gyration: 16.74 Å; Cα contacts (8 Å, |Δi|>4): 20; chains: 1; bounding box: 36×34×39 Å

pLDDT: mean 72.37, std 16.53, range [36.72, 93.62]

Solvent-accessible surface area (backbone atoms only — not comparable to full-atom values): 5488 Å² total; per-residue (Å²): 123,51,102,86,43,87,70,86,87,78,83,88,68,53,74,72,55,42,54,57,50,51,53,49,25,61,75,66,68,50,94,47,71,67,58,48,50,53,48,50,52,61,69,39,46,62,58,49,51,53,47,52,54,58,53,47,76,76,50,92,74,85,90,77,91,69,86,72,72,77,75,61,65,64,57,59,50,48,52,56,50,61,72,74,108

InterPro domains:
  IPR005333 Transcription factor, TCP [PTHR31072] (2-56)
  IPR017887 Transcription factor TCP subgroup [PF03634] (2-58)
  IPR017887 Transcription factor TCP subgroup [PS51369] (1-51)

Organism: NCBI:txid219718

Foldseek 3Di:
DDPVDDDDPDDDDDPVVVVVQVVQCVVLVPPDSVVSVVLVCVVCVVVVVVVVVVVCVVDDDDDDPDPPPPDPPVVVVVSVVVSVD

Mean predicted aligned error: 12.53 Å

Sequence (85 aa):
VTARGPRDRRVRLSIDIAKKFFGLQDMLGFDKASKTIDWLLTKSKSAIEDLAHKQTEQQGFVQVTTNVENGDLGEVEKFARELRR

Secondary structure (DSSP, 8-state):
-BTTB----PPPPPHHHHHHHHHHHHHHT-S-HHHHHHHHHHHHHHHHHHHHHHHHTTS-------------HHHHHHHHHHTT-